Protein AF-A0A7G2N726-F1 (afdb_monomer_lite)

Foldseek 3Di:
DKWWFADQDPFATKTKDALVVDDPVLCVVLPVVNNVVDRIDIAGEGPVQDPPPDDDDHGDMDDFKDFPDQDPVRHTYIHGDPPPPVVVVVVVVVVVVVVVVVVVVVVVVVVVD

Radius of gyration: 20.78 Å; chains: 1; bounding box: 46×28×66 Å

Structure (mmCIF, N/CA/C/O backbone):
data_AF-A0A7G2N726-F1
#
_entry.id   AF-A0A7G2N726-F1
#
loop_
_atom_site.group_PDB
_atom_site.id
_atom_site.type_symbol
_atom_site.label_atom_id
_atom_site.label_alt_id
_atom_site.label_comp_id
_atom_site.label_asym_id
_atom_site.label_entity_id
_atom_site.label_seq_id
_atom_site.pdbx_PDB_ins_code
_atom_site.Cartn_x
_atom_site.Cartn_y
_atom_site.Cartn_z
_atom_site.occupancy
_atom_site.B_iso_or_equiv
_atom_site.auth_seq_id
_atom_site.auth_comp_id
_atom_site.auth_asym_id
_atom_site.auth_atom_id
_atom_site.pdbx_PDB_model_num
ATOM 1 N N . MET A 1 1 ? 1.239 8.953 -1.771 1.00 81.56 1 MET A N 1
ATOM 2 C CA . MET A 1 1 ? 0.523 8.460 -2.967 1.00 81.56 1 MET A CA 1
ATOM 3 C C . MET A 1 1 ? -0.567 7.511 -2.526 1.00 81.56 1 MET A C 1
ATOM 5 O O . MET A 1 1 ? -0.352 6.736 -1.597 1.00 81.56 1 MET A O 1
ATOM 9 N N . ILE A 1 2 ? -1.701 7.579 -3.201 1.00 81.44 2 ILE A N 1
ATOM 10 C CA . ILE A 1 2 ? -2.869 6.732 -3.067 1.00 81.44 2 ILE A CA 1
ATOM 11 C C . ILE A 1 2 ? -2.791 5.601 -4.098 1.00 81.44 2 ILE A C 1
ATOM 13 O O . ILE A 1 2 ? -2.584 5.812 -5.290 1.00 81.44 2 ILE A O 1
ATOM 17 N N . GLY A 1 3 ? -2.977 4.366 -3.647 1.00 85.38 3 GLY A N 1
ATOM 18 C CA . GLY A 1 3 ? -2.963 3.195 -4.512 1.00 85.38 3 GLY A CA 1
ATOM 19 C C . GLY A 1 3 ? -4.014 2.166 -4.125 1.00 85.38 3 GLY A C 1
ATOM 20 O O . GLY A 1 3 ? -4.446 2.092 -2.980 1.00 85.38 3 GLY A O 1
ATOM 21 N N . TYR A 1 4 ? -4.412 1.347 -5.093 1.00 89.50 4 TYR A N 1
ATOM 22 C CA . TYR A 1 4 ? -5.434 0.315 -4.932 1.00 89.50 4 TYR A CA 1
ATOM 23 C C . TYR A 1 4 ? -4.807 -1.072 -4.891 1.00 89.50 4 TYR A C 1
ATOM 25 O O . TYR A 1 4 ? -4.014 -1.424 -5.767 1.00 89.50 4 TYR A O 1
ATOM 33 N N . VAL A 1 5 ? -5.197 -1.900 -3.926 1.00 90.56 5 VAL A N 1
ATOM 34 C CA . VAL A 1 5 ? -4.713 -3.281 -3.829 1.00 90.56 5 VAL A CA 1
ATOM 35 C C . VAL A 1 5 ? -5.276 -4.119 -4.979 1.00 90.56 5 VAL A C 1
ATOM 37 O O . VAL A 1 5 ? -6.433 -4.539 -4.969 1.00 90.56 5 VAL A O 1
ATOM 40 N N . LYS A 1 6 ? -4.430 -4.414 -5.969 1.00 91.44 6 LYS A N 1
ATOM 41 C CA . LYS A 1 6 ? -4.772 -5.245 -7.131 1.00 91.44 6 LYS A CA 1
ATOM 42 C C . LYS A 1 6 ? -4.747 -6.728 -6.786 1.00 91.44 6 LYS A C 1
ATOM 44 O O . LYS A 1 6 ? -5.642 -7.482 -7.173 1.00 91.44 6 LYS A O 1
ATOM 49 N N . ASN A 1 7 ? -3.690 -7.164 -6.103 1.00 91.56 7 ASN A N 1
ATOM 50 C CA . ASN A 1 7 ? -3.502 -8.563 -5.740 1.00 91.56 7 ASN A CA 1
ATOM 51 C C . ASN A 1 7 ? -2.620 -8.708 -4.497 1.00 91.56 7 ASN A C 1
ATOM 53 O O . ASN A 1 7 ? -1.718 -7.907 -4.280 1.00 91.56 7 ASN A O 1
ATOM 57 N N . ILE A 1 8 ? -2.835 -9.769 -3.727 1.00 91.25 8 ILE A N 1
ATOM 58 C CA . ILE A 1 8 ? -2.043 -10.099 -2.540 1.00 91.25 8 ILE A CA 1
ATOM 59 C C . ILE A 1 8 ? -1.345 -11.429 -2.808 1.00 91.25 8 ILE A C 1
ATOM 61 O O . ILE A 1 8 ? -1.962 -12.386 -3.272 1.00 91.25 8 ILE A O 1
ATOM 65 N N . SER A 1 9 ? -0.041 -11.487 -2.557 1.00 89.88 9 SER A N 1
ATOM 66 C CA . SER A 1 9 ? 0.782 -12.661 -2.844 1.00 89.88 9 SER A CA 1
ATOM 67 C C . SER A 1 9 ? 1.748 -12.966 -1.702 1.00 89.88 9 SER A C 1
ATOM 69 O O . SER A 1 9 ? 1.989 -12.137 -0.829 1.00 89.88 9 SER A O 1
ATOM 71 N N . ARG A 1 10 ? 2.406 -14.129 -1.763 1.00 88.06 10 ARG A N 1
ATOM 72 C CA . ARG A 1 10 ? 3.498 -14.483 -0.837 1.00 88.06 10 ARG A CA 1
ATOM 73 C C . ARG A 1 10 ? 4.674 -13.497 -0.838 1.00 88.06 10 ARG A C 1
ATOM 75 O O . ARG A 1 10 ? 5.427 -13.471 0.122 1.00 88.06 10 ARG A O 1
ATOM 82 N N . PHE A 1 11 ? 4.844 -12.707 -1.898 1.00 86.00 11 PHE A N 1
ATOM 83 C CA . PHE A 1 11 ? 5.948 -11.749 -2.021 1.00 86.00 11 PHE A CA 1
ATOM 84 C C . PHE A 1 11 ? 5.600 -10.365 -1.466 1.00 86.00 11 PHE A C 1
ATOM 86 O O . PHE A 1 11 ? 6.495 -9.568 -1.190 1.00 86.00 11 PHE A O 1
ATOM 93 N N . GLY A 1 12 ? 4.308 -10.076 -1.323 1.00 88.81 12 GLY A N 1
ATOM 94 C CA . GLY A 1 12 ? 3.808 -8.773 -0.921 1.00 88.81 12 GLY A CA 1
ATOM 95 C C . GLY A 1 12 ? 2.464 -8.450 -1.560 1.00 88.81 12 GLY A C 1
ATOM 96 O O . GLY A 1 12 ? 1.807 -9.306 -2.170 1.00 88.81 12 GLY A O 1
ATOM 97 N N . VAL A 1 13 ? 2.096 -7.182 -1.442 1.00 90.12 13 VAL A N 1
ATOM 98 C CA . VAL A 1 13 ? 0.860 -6.599 -1.950 1.00 90.12 13 VAL A CA 1
ATOM 99 C C . VAL A 1 13 ? 1.161 -5.843 -3.242 1.00 90.12 13 VAL A C 1
ATOM 101 O O . VAL A 1 13 ? 1.989 -4.935 -3.274 1.00 90.12 13 VAL A O 1
ATOM 104 N N . PHE A 1 14 ? 0.500 -6.228 -4.329 1.00 91.62 14 PHE A N 1
ATOM 105 C CA . PHE A 1 14 ? 0.559 -5.511 -5.597 1.00 91.62 14 PHE A CA 1
ATOM 106 C C . PHE A 1 14 ? -0.450 -4.376 -5.585 1.00 91.62 14 PHE A C 1
ATOM 108 O O . PHE A 1 14 ? -1.652 -4.609 -5.431 1.00 91.62 14 PHE A O 1
ATOM 115 N N . ILE A 1 15 ? 0.042 -3.165 -5.800 1.00 90.12 15 ILE A N 1
ATOM 116 C CA . ILE A 1 15 ? -0.740 -1.943 -5.703 1.00 90.12 15 ILE A CA 1
ATOM 117 C C . ILE A 1 15 ? -0.737 -1.241 -7.052 1.00 90.12 15 ILE A C 1
ATOM 119 O O . ILE A 1 15 ? 0.308 -1.084 -7.678 1.00 90.12 15 ILE A O 1
ATOM 123 N N . THR A 1 16 ? -1.912 -0.827 -7.507 1.00 90.25 16 THR A N 1
ATOM 124 C CA . THR A 1 16 ? -2.076 0.003 -8.695 1.00 90.25 16 THR A CA 1
ATOM 125 C C . THR A 1 16 ? -2.147 1.470 -8.299 1.00 90.25 16 THR A C 1
ATOM 127 O O . THR A 1 16 ? -2.976 1.847 -7.477 1.00 90.25 16 THR A O 1
ATOM 130 N N . ILE A 1 17 ? -1.291 2.281 -8.906 1.00 89.44 17 ILE A N 1
ATOM 131 C CA . ILE A 1 17 ? -1.131 3.719 -8.674 1.00 89.44 17 ILE A CA 1
ATOM 132 C C . ILE A 1 17 ? -1.410 4.459 -9.980 1.00 89.44 17 ILE A C 1
ATOM 134 O O . ILE A 1 17 ? -1.075 3.963 -11.059 1.00 89.44 17 ILE A O 1
ATOM 138 N N . ALA A 1 18 ? -2.048 5.624 -9.889 1.00 84.69 18 ALA A N 1
ATOM 139 C CA . ALA A 1 18 ? -2.223 6.500 -11.041 1.00 84.69 18 ALA A CA 1
ATOM 140 C C . ALA A 1 18 ? -0.890 7.181 -11.373 1.00 84.69 18 ALA A C 1
ATOM 142 O O . ALA A 1 18 ? -0.165 7.597 -10.469 1.00 84.69 18 ALA A O 1
ATOM 143 N N . THR A 1 19 ? -0.563 7.310 -12.659 1.00 80.56 19 THR A N 1
ATOM 144 C CA . THR A 1 19 ? 0.672 7.991 -13.091 1.00 80.56 19 THR A CA 1
ATOM 145 C C . THR A 1 19 ? 0.715 9.456 -12.681 1.00 80.56 19 THR A C 1
ATOM 147 O O . THR A 1 19 ? 1.794 9.967 -12.407 1.00 80.56 19 THR A O 1
ATOM 150 N N . SER A 1 20 ? -0.449 10.099 -12.550 1.00 77.75 20 SER A N 1
ATOM 151 C CA . SER A 1 20 ? -0.594 11.475 -12.060 1.00 77.75 20 SER A CA 1
ATOM 152 C C . SER A 1 20 ? -0.112 11.689 -10.625 1.00 77.75 20 SER A C 1
ATOM 154 O O . SER A 1 20 ? 0.055 12.828 -10.209 1.00 77.75 20 SER A O 1
ATOM 156 N N . GLU A 1 21 ? 0.059 10.621 -9.844 1.00 73.50 21 GLU A N 1
ATOM 157 C CA . GLU A 1 21 ? 0.519 10.719 -8.457 1.00 73.50 21 GLU A CA 1
ATOM 158 C C . GLU A 1 21 ? 2.022 10.473 -8.288 1.00 73.50 21 GLU A C 1
ATOM 160 O O . GLU A 1 21 ? 2.544 10.589 -7.180 1.00 73.50 21 GLU A O 1
ATOM 165 N N . ILE A 1 22 ? 2.722 10.124 -9.367 1.00 79.00 22 ILE A N 1
ATOM 166 C CA . ILE A 1 22 ? 4.153 9.825 -9.349 1.00 79.00 22 ILE A CA 1
ATOM 167 C C . ILE A 1 22 ? 4.938 11.102 -9.661 1.00 79.00 22 ILE A C 1
ATOM 169 O O . ILE A 1 22 ? 4.525 11.904 -10.496 1.00 79.00 22 ILE A O 1
ATOM 173 N N . SER A 1 23 ? 6.072 11.290 -8.982 1.00 79.31 23 SER A N 1
ATOM 174 C CA . SER A 1 23 ? 6.939 12.454 -9.185 1.00 79.31 23 SER A CA 1
ATOM 175 C C . SER A 1 23 ? 7.570 12.462 -10.585 1.00 79.31 23 SER A C 1
ATOM 177 O O . SER A 1 23 ? 7.836 11.403 -11.152 1.00 79.31 23 SER A O 1
ATOM 179 N N . GLU A 1 24 ? 7.851 13.643 -11.145 1.00 75.62 24 GLU A N 1
ATOM 180 C CA . GLU A 1 24 ? 8.471 13.760 -12.477 1.00 75.62 24 GLU A CA 1
ATOM 181 C C . GLU A 1 24 ? 9.830 13.037 -12.567 1.00 75.62 24 GLU A C 1
ATOM 183 O O . GLU A 1 24 ? 10.111 12.387 -13.575 1.00 75.62 24 GLU A O 1
ATOM 188 N N . ASP A 1 25 ? 10.624 13.051 -11.491 1.00 77.75 25 ASP A N 1
ATOM 189 C CA . ASP A 1 25 ? 11.915 12.349 -11.402 1.00 77.75 25 ASP A CA 1
ATOM 190 C C . ASP A 1 25 ? 11.763 10.815 -11.455 1.00 77.75 25 ASP A C 1
ATOM 192 O O . ASP A 1 25 ? 12.523 10.103 -12.128 1.00 77.75 25 ASP A O 1
ATOM 196 N N . ASP A 1 26 ? 10.738 10.280 -10.788 1.00 77.62 26 ASP A N 1
ATOM 197 C CA . ASP A 1 26 ? 10.410 8.853 -10.829 1.00 77.62 26 ASP A CA 1
ATOM 198 C C . ASP A 1 26 ? 9.839 8.451 -12.204 1.00 77.62 26 ASP A C 1
ATOM 200 O O . ASP A 1 26 ? 10.123 7.363 -12.716 1.00 77.62 26 ASP A O 1
ATOM 204 N N . LEU A 1 27 ? 9.068 9.337 -12.847 1.00 75.19 27 LEU A N 1
ATOM 205 C CA . LEU A 1 27 ? 8.551 9.130 -14.205 1.00 75.19 27 LEU A CA 1
ATOM 206 C C . LEU A 1 27 ? 9.677 9.102 -15.248 1.00 75.19 27 LEU A C 1
ATOM 208 O O . LEU A 1 27 ? 9.666 8.247 -16.140 1.00 75.19 27 LEU A O 1
ATOM 212 N N . LEU A 1 28 ? 10.676 9.979 -15.111 1.00 75.69 28 LEU A N 1
ATOM 213 C CA . LEU A 1 28 ? 11.895 9.980 -15.926 1.00 75.69 28 LEU A CA 1
ATOM 214 C C . LEU A 1 28 ? 12.632 8.638 -15.826 1.00 75.69 28 LEU A C 1
ATOM 216 O O . LEU A 1 28 ? 13.034 8.075 -16.847 1.00 75.69 28 LEU A O 1
ATOM 220 N N . SER A 1 29 ? 12.725 8.083 -14.616 1.00 76.31 29 SER A N 1
ATOM 221 C CA . SER A 1 29 ? 13.365 6.787 -1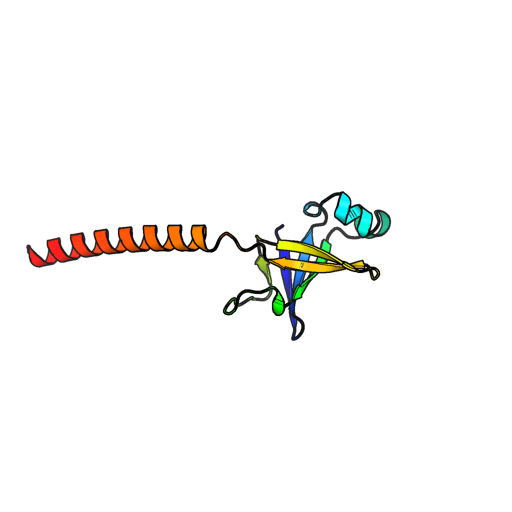4.348 1.00 76.31 29 SER A CA 1
ATOM 222 C C . SER A 1 29 ? 12.616 5.598 -14.975 1.00 76.31 29 SER A C 1
ATOM 224 O O . SER A 1 29 ? 13.228 4.605 -15.371 1.00 76.31 29 SER A O 1
ATOM 226 N N . LEU A 1 30 ? 11.290 5.692 -15.125 1.00 73.62 30 LEU A N 1
ATOM 227 C CA . LEU A 1 30 ? 10.463 4.703 -15.841 1.00 73.62 30 LEU A CA 1
ATOM 228 C C . LEU A 1 30 ? 10.540 4.864 -17.376 1.00 73.62 30 LEU A C 1
ATOM 230 O O . LEU A 1 30 ? 10.318 3.907 -18.137 1.00 73.62 30 LEU A O 1
ATOM 234 N N . GLY A 1 31 ? 10.924 6.063 -17.820 1.00 69.94 31 GLY A N 1
ATOM 235 C CA . GLY A 1 31 ? 11.013 6.504 -19.204 1.00 69.94 31 GLY A CA 1
ATOM 236 C C . GLY A 1 31 ? 9.673 7.031 -19.718 1.00 69.94 31 GLY A C 1
ATOM 237 O O . GLY A 1 31 ? 8.689 6.294 -19.748 1.00 69.94 31 GLY A O 1
ATOM 238 N N . HIS A 1 32 ? 9.653 8.277 -20.204 1.00 58.84 32 HIS A N 1
ATOM 239 C CA . HIS A 1 32 ? 8.446 8.990 -20.660 1.00 58.84 32 HIS A CA 1
ATOM 240 C C . HIS A 1 32 ? 7.528 8.168 -21.587 1.00 58.84 32 HIS A C 1
ATOM 242 O O . HIS A 1 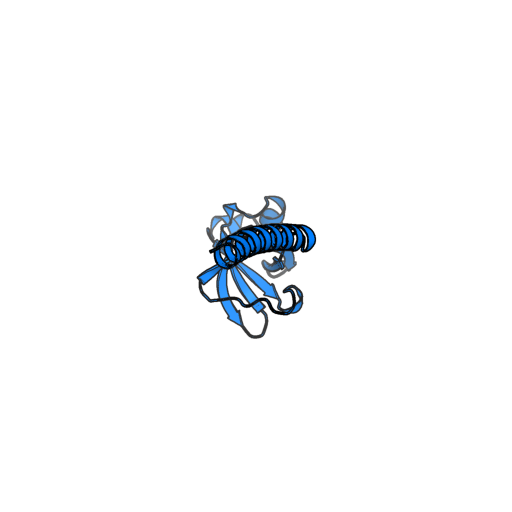32 ? 6.324 8.102 -21.366 1.00 58.84 32 HIS A O 1
ATOM 248 N N . LEU A 1 33 ? 8.097 7.439 -22.554 1.00 54.56 33 LEU A N 1
ATOM 249 C CA . LEU A 1 33 ? 7.357 6.580 -23.496 1.00 54.56 33 LEU A CA 1
ATOM 250 C C . LEU A 1 33 ? 6.617 5.395 -22.844 1.00 54.56 33 LEU A C 1
ATOM 252 O O . LEU A 1 33 ? 5.664 4.866 -23.417 1.00 54.56 33 LEU A O 1
ATOM 256 N N . TYR A 1 34 ? 7.083 4.926 -21.685 1.00 62.09 34 TYR A N 1
ATOM 257 C CA . TYR A 1 34 ? 6.442 3.847 -20.929 1.00 62.09 34 TYR A CA 1
ATOM 258 C C . TYR A 1 34 ? 5.232 4.369 -20.143 1.00 62.09 34 TYR A C 1
ATOM 260 O O . TYR A 1 34 ? 4.222 3.677 -20.029 1.00 62.09 34 TYR A O 1
ATOM 268 N N . VAL A 1 35 ? 5.335 5.607 -19.656 1.00 61.28 35 VAL A N 1
ATOM 269 C CA . VAL A 1 35 ? 4.326 6.286 -18.837 1.00 61.28 35 VAL A CA 1
ATOM 270 C C . VAL A 1 35 ? 3.187 6.829 -19.702 1.00 61.28 35 VAL A C 1
ATOM 272 O O . VAL A 1 35 ? 2.030 6.611 -19.365 1.00 61.28 35 VAL A O 1
ATOM 275 N N . GLU A 1 36 ? 3.479 7.438 -20.857 1.00 60.00 36 GLU A N 1
ATOM 276 C CA . GLU A 1 36 ? 2.452 7.974 -21.774 1.00 60.00 36 GLU A CA 1
ATOM 277 C C . GLU A 1 36 ? 1.463 6.912 -22.279 1.00 60.00 36 GLU A C 1
ATOM 279 O O . GLU A 1 36 ? 0.351 7.233 -22.689 1.00 60.00 36 GLU A O 1
ATOM 284 N N . LYS A 1 37 ? 1.848 5.630 -22.251 1.00 62.09 37 LYS A N 1
ATOM 285 C CA . LYS A 1 37 ? 0.980 4.514 -22.653 1.00 62.09 37 LYS A CA 1
ATOM 286 C C . LYS A 1 37 ? 0.160 3.914 -21.513 1.00 62.09 37 LYS A C 1
ATOM 288 O O . LYS A 1 37 ? -0.713 3.092 -21.789 1.00 62.09 37 LYS A O 1
ATOM 293 N N . GLN A 1 38 ? 0.454 4.238 -20.255 1.00 71.12 38 GLN A N 1
ATOM 294 C CA . GLN A 1 38 ? -0.190 3.615 -19.101 1.00 71.12 38 GLN A CA 1
ATOM 295 C C . GLN A 1 38 ? -0.697 4.676 -18.129 1.00 71.12 38 GLN A C 1
ATOM 297 O O . GLN A 1 38 ? 0.074 5.200 -17.344 1.00 71.12 38 GLN A O 1
ATOM 302 N N . ASP A 1 39 ? -2.013 4.890 -18.067 1.00 78.94 39 ASP A N 1
ATOM 303 C CA . ASP A 1 39 ? -2.637 5.738 -17.030 1.00 78.94 39 ASP A CA 1
ATOM 304 C C . ASP A 1 39 ? -2.440 5.189 -15.605 1.00 78.94 39 ASP A C 1
ATOM 306 O O . ASP A 1 39 ? -2.650 5.872 -14.599 1.00 78.94 39 ASP A O 1
ATOM 310 N N . ARG A 1 40 ? -2.089 3.902 -15.501 1.00 83.62 40 ARG A N 1
ATOM 311 C CA . ARG A 1 40 ? -1.978 3.168 -14.243 1.00 83.62 40 ARG A CA 1
ATOM 312 C C . ARG A 1 40 ? -0.752 2.277 -14.242 1.00 83.62 40 ARG A C 1
ATOM 314 O O . ARG A 1 40 ? -0.608 1.409 -15.101 1.00 83.62 40 ARG A O 1
ATOM 321 N N . LEU A 1 41 ? 0.061 2.416 -13.204 1.00 86.56 41 LEU A N 1
ATOM 322 C CA . LEU A 1 41 ? 1.234 1.588 -12.959 1.00 86.56 41 LEU A CA 1
ATOM 323 C C . LEU A 1 41 ? 0.975 0.628 -11.802 1.00 86.56 41 LEU A C 1
ATOM 325 O O . LEU A 1 41 ? 0.132 0.872 -10.944 1.00 86.56 41 LEU A O 1
ATOM 329 N N . THR A 1 42 ? 1.675 -0.506 -11.790 1.00 88.38 42 THR A N 1
ATOM 330 C CA . THR A 1 42 ? 1.598 -1.472 -10.686 1.00 88.38 42 THR A CA 1
ATOM 331 C C . THR A 1 42 ? 2.946 -1.553 -9.982 1.00 88.38 42 THR A C 1
ATOM 333 O O . THR A 1 42 ? 3.947 -1.882 -10.614 1.00 88.38 42 THR A O 1
ATOM 336 N N . GLY A 1 43 ? 2.954 -1.289 -8.678 1.00 89.75 43 GLY A N 1
ATOM 337 C CA . GLY A 1 43 ? 4.104 -1.476 -7.800 1.00 89.75 43 GLY A CA 1
ATOM 338 C C . GLY A 1 43 ? 3.905 -2.627 -6.818 1.00 89.75 43 GLY A C 1
ATOM 339 O O . GLY A 1 43 ? 2.791 -3.121 -6.623 1.00 89.75 43 GLY A O 1
ATOM 340 N N . LEU A 1 44 ? 5.001 -3.070 -6.209 1.00 91.00 44 LEU A N 1
ATOM 341 C CA . LEU A 1 44 ? 5.013 -4.109 -5.184 1.00 91.00 44 LEU A CA 1
ATOM 342 C C . LEU A 1 44 ? 5.382 -3.507 -3.828 1.00 91.00 44 LEU A C 1
ATOM 344 O O . LEU A 1 44 ? 6.500 -3.028 -3.652 1.00 91.00 44 LEU A O 1
ATOM 348 N N . LEU A 1 45 ? 4.476 -3.617 -2.861 1.00 89.50 45 LEU A N 1
ATOM 349 C CA . LEU A 1 45 ? 4.745 -3.384 -1.446 1.00 89.50 45 LEU A CA 1
ATOM 350 C C . LEU A 1 45 ? 5.141 -4.713 -0.796 1.00 89.50 45 LEU A C 1
ATOM 352 O O . LEU A 1 45 ? 4.335 -5.642 -0.725 1.00 89.50 45 LEU A O 1
ATOM 356 N N . ARG A 1 46 ? 6.394 -4.839 -0.354 1.00 88.81 46 ARG A N 1
ATOM 357 C CA . ARG A 1 46 ? 6.886 -6.076 0.271 1.00 88.81 46 ARG A CA 1
ATOM 358 C C . ARG A 1 46 ? 6.394 -6.220 1.702 1.00 88.81 46 ARG A C 1
ATOM 360 O O . ARG A 1 46 ? 6.330 -5.243 2.435 1.00 88.81 46 ARG A O 1
ATOM 367 N N . TRP A 1 47 ? 6.211 -7.467 2.135 1.00 85.62 47 TRP A N 1
ATOM 368 C CA . TRP A 1 47 ? 5.934 -7.786 3.540 1.00 85.62 47 TRP A CA 1
ATOM 369 C C . TRP A 1 47 ? 7.006 -7.265 4.507 1.00 85.62 47 TRP A C 1
ATOM 371 O O . TRP A 1 47 ? 6.678 -6.940 5.637 1.00 85.62 47 TRP A O 1
ATOM 381 N N . SER A 1 48 ? 8.266 -7.136 4.068 1.00 81.00 48 SER A N 1
ATOM 382 C CA . SER A 1 48 ? 9.349 -6.557 4.879 1.00 81.00 48 SER A CA 1
ATOM 383 C C . SER A 1 48 ? 9.173 -5.067 5.179 1.00 81.00 48 SER A C 1
ATOM 385 O O . SER A 1 48 ? 9.754 -4.575 6.136 1.00 81.00 48 SER A O 1
ATOM 387 N N . GLU A 1 49 ? 8.411 -4.350 4.351 1.00 76.75 49 GLU A N 1
ATOM 388 C CA . GLU A 1 49 ? 8.145 -2.911 4.498 1.00 76.75 49 GLU A CA 1
ATOM 389 C C . GLU A 1 49 ? 6.813 -2.641 5.208 1.00 76.75 49 GLU A C 1
ATOM 391 O O . GLU A 1 49 ? 6.434 -1.487 5.390 1.00 76.75 49 GLU A O 1
ATOM 396 N N . ILE A 1 50 ? 6.080 -3.697 5.562 1.00 81.12 50 ILE A N 1
ATOM 397 C CA . ILE A 1 50 ? 4.777 -3.615 6.210 1.00 81.12 50 ILE A CA 1
ATOM 398 C C . ILE A 1 50 ? 4.984 -3.798 7.721 1.00 81.12 50 ILE A C 1
ATOM 400 O O . ILE A 1 50 ? 5.552 -4.813 8.138 1.00 81.12 50 ILE A O 1
ATOM 404 N N . PRO A 1 51 ? 4.511 -2.860 8.561 1.00 74.00 51 PRO A N 1
ATOM 405 C CA . PRO A 1 51 ? 4.482 -3.033 10.007 1.00 74.00 51 PRO A CA 1
ATOM 406 C C . PRO A 1 51 ? 3.774 -4.331 10.418 1.00 74.00 51 PRO A C 1
ATOM 408 O O . PRO A 1 51 ? 2.708 -4.681 9.907 1.00 74.00 51 PRO A O 1
ATOM 411 N N . SER A 1 52 ? 4.354 -5.050 11.380 1.00 70.00 52 SER A N 1
ATOM 412 C CA . SER A 1 52 ? 3.784 -6.310 11.863 1.00 70.00 52 SER A CA 1
ATOM 413 C C . SER A 1 52 ? 2.354 -6.107 12.380 1.00 70.00 52 SER A C 1
ATOM 415 O O . SER A 1 52 ? 2.116 -5.287 13.267 1.00 70.00 52 SER A O 1
ATOM 417 N N . GLY A 1 53 ? 1.403 -6.866 11.830 1.00 68.88 53 GLY A N 1
ATOM 418 C CA . GLY A 1 53 ? -0.008 -6.837 12.229 1.00 68.88 53 GLY A CA 1
ATOM 419 C C . GLY A 1 53 ? -0.946 -6.065 11.296 1.00 68.88 53 GLY A C 1
ATOM 420 O O . GLY A 1 53 ? -2.160 -6.141 11.496 1.00 68.88 53 GLY A O 1
ATOM 421 N N . GLU A 1 54 ? -0.438 -5.384 10.265 1.00 73.69 54 GLU A N 1
ATOM 422 C CA . GLU A 1 54 ? -1.296 -4.816 9.220 1.00 73.69 54 GLU A CA 1
ATOM 423 C C . GLU A 1 54 ? -1.910 -5.909 8.337 1.00 73.69 54 GLU A C 1
ATOM 425 O O . GLU A 1 54 ? -1.248 -6.855 7.902 1.00 73.69 54 GLU A O 1
ATOM 430 N N . LYS A 1 55 ? -3.215 -5.781 8.087 1.00 79.25 55 LYS A N 1
ATOM 431 C CA . LYS A 1 55 ? -3.977 -6.655 7.196 1.00 79.25 55 LYS A CA 1
ATOM 432 C C . LYS A 1 55 ? -4.421 -5.837 5.999 1.00 79.25 55 LYS A C 1
ATOM 434 O O . LYS A 1 55 ? -4.955 -4.753 6.187 1.00 79.25 55 LYS A O 1
ATOM 439 N N . PHE A 1 56 ? -4.245 -6.404 4.814 1.00 83.50 56 PHE A N 1
ATOM 440 C CA . PHE A 1 56 ? -4.670 -5.799 3.559 1.00 83.50 56 PHE A CA 1
ATOM 441 C C . PHE A 1 56 ? -5.786 -6.619 2.936 1.00 83.50 56 PHE A C 1
ATOM 443 O O . PHE A 1 56 ? -5.774 -7.854 2.999 1.00 83.50 56 PHE A O 1
ATOM 450 N N . TYR A 1 57 ? -6.708 -5.936 2.274 1.00 83.56 57 TYR A N 1
ATOM 451 C CA . TYR A 1 57 ? -7.806 -6.546 1.542 1.00 83.56 57 TYR A CA 1
ATOM 452 C C . TYR A 1 57 ? -7.723 -6.201 0.058 1.00 83.56 57 TYR A C 1
ATOM 454 O O . TYR A 1 57 ? -7.214 -5.162 -0.357 1.00 83.56 57 TYR A O 1
ATOM 462 N N . LYS A 1 58 ? -8.217 -7.106 -0.788 1.00 84.50 58 LYS A N 1
ATOM 463 C CA . LYS A 1 58 ? -8.283 -6.850 -2.229 1.00 84.50 58 LYS A CA 1
ATOM 464 C C . LYS A 1 58 ? -9.235 -5.681 -2.498 1.00 84.50 58 LYS A C 1
ATOM 466 O O . LYS A 1 58 ? -10.317 -5.643 -1.921 1.00 84.50 58 LYS A O 1
ATOM 471 N N . ASN A 1 59 ? -8.852 -4.787 -3.410 1.00 83.94 59 ASN A N 1
ATOM 472 C CA . ASN A 1 59 ? -9.547 -3.534 -3.728 1.00 83.94 59 ASN A CA 1
ATOM 473 C C . ASN A 1 59 ? -9.584 -2.508 -2.581 1.00 83.94 59 ASN A C 1
ATOM 475 O O . ASN A 1 59 ? -10.346 -1.549 -2.656 1.00 83.94 59 ASN A O 1
ATOM 479 N N . GLU A 1 60 ? -8.775 -2.688 -1.537 1.00 85.00 60 GLU A N 1
ATOM 480 C CA . GLU A 1 60 ? -8.569 -1.659 -0.521 1.00 85.00 60 GLU A CA 1
ATOM 481 C C . GLU A 1 60 ? -7.751 -0.495 -1.090 1.00 85.00 60 GLU A C 1
ATOM 483 O O . GLU A 1 60 ? -6.858 -0.692 -1.923 1.00 85.00 60 GLU A O 1
ATOM 488 N N . THR A 1 61 ? -8.064 0.714 -0.632 1.00 83.06 61 THR A N 1
ATOM 489 C CA . THR A 1 61 ? -7.333 1.935 -0.971 1.00 83.06 61 THR A CA 1
ATOM 490 C C . THR A 1 61 ? -6.316 2.235 0.123 1.00 83.06 61 THR A C 1
ATOM 492 O O . THR A 1 61 ? -6.660 2.295 1.300 1.00 83.06 61 THR A O 1
ATOM 495 N N . LEU A 1 62 ? -5.064 2.451 -0.268 1.00 82.50 62 LEU A N 1
ATOM 496 C CA . LEU A 1 62 ? -3.954 2.789 0.617 1.00 82.50 62 LEU A CA 1
ATOM 497 C C . LEU A 1 62 ? -3.491 4.206 0.320 1.00 82.50 62 LEU A C 1
ATOM 499 O O . LEU A 1 62 ? -3.144 4.488 -0.819 1.00 82.50 62 LEU A O 1
ATOM 503 N N . HIS A 1 63 ? -3.459 5.077 1.327 1.00 77.06 63 HIS A N 1
ATOM 504 C CA . HIS A 1 63 ? -3.181 6.508 1.145 1.00 77.06 63 HIS A CA 1
ATOM 505 C C . HIS A 1 63 ? -1.705 6.898 1.354 1.00 77.06 63 HIS A C 1
ATOM 507 O O . HIS A 1 63 ? -1.260 7.944 0.877 1.00 77.06 63 HIS A O 1
ATOM 513 N N . ASN A 1 64 ? -0.924 6.030 2.003 1.00 79.75 64 ASN A N 1
ATOM 514 C CA . ASN A 1 64 ? 0.398 6.371 2.538 1.00 79.75 64 ASN A CA 1
ATOM 515 C C . ASN A 1 64 ? 1.515 5.604 1.841 1.00 79.75 64 ASN A C 1
ATOM 517 O O . ASN A 1 64 ? 2.324 4.934 2.475 1.00 79.75 64 ASN A O 1
ATOM 521 N N . LEU A 1 65 ? 1.550 5.657 0.513 1.00 81.25 65 LEU A N 1
ATOM 522 C CA . LEU A 1 65 ? 2.567 4.958 -0.270 1.00 81.25 65 LEU A CA 1
ATOM 523 C C . LEU A 1 65 ? 3.662 5.907 -0.748 1.00 81.25 65 LEU A C 1
ATOM 525 O O . LEU A 1 65 ? 3.385 7.041 -1.156 1.00 81.25 65 LEU A O 1
ATOM 529 N N . LYS A 1 66 ? 4.894 5.393 -0.759 1.00 84.88 66 LYS A N 1
ATOM 530 C CA . LYS A 1 66 ? 6.079 6.009 -1.361 1.00 84.88 66 LYS A CA 1
ATOM 531 C C . LYS A 1 66 ? 6.774 5.022 -2.298 1.00 84.88 66 LYS A C 1
ATOM 533 O O . LYS A 1 66 ? 6.778 3.820 -2.041 1.00 84.88 66 LYS A O 1
ATOM 538 N N . ILE A 1 67 ? 7.376 5.523 -3.374 1.00 84.19 67 ILE A N 1
ATOM 539 C CA . ILE A 1 67 ? 8.283 4.732 -4.209 1.00 84.19 67 ILE A CA 1
ATOM 540 C C . ILE A 1 67 ? 9.616 4.633 -3.470 1.00 84.19 67 ILE A C 1
ATOM 542 O O . ILE A 1 67 ? 10.239 5.641 -3.141 1.00 84.19 67 ILE A O 1
ATOM 546 N N . LYS A 1 68 ? 10.023 3.403 -3.160 1.00 83.25 68 LYS A N 1
ATOM 547 C CA . LYS A 1 68 ? 11.297 3.116 -2.499 1.00 83.25 68 LYS A CA 1
ATOM 548 C C . LYS A 1 68 ? 12.424 3.022 -3.516 1.00 83.25 68 LYS A C 1
ATOM 550 O O . LYS A 1 68 ? 13.507 3.550 -3.291 1.00 83.25 68 LYS A O 1
ATOM 555 N N . LEU A 1 69 ? 12.173 2.287 -4.596 1.00 84.00 69 LEU A N 1
ATOM 556 C CA . LEU A 1 69 ? 13.155 2.017 -5.633 1.00 84.00 69 LEU A CA 1
ATOM 557 C C . LEU A 1 69 ? 12.453 1.654 -6.938 1.00 84.00 69 LEU A C 1
ATOM 559 O O . LEU A 1 69 ? 11.512 0.858 -6.947 1.00 84.00 69 LEU A O 1
ATOM 563 N N . ILE A 1 70 ? 12.971 2.174 -8.043 1.00 83.31 70 ILE A N 1
ATOM 564 C CA . ILE A 1 70 ? 12.647 1.702 -9.387 1.00 83.31 70 ILE A CA 1
ATOM 565 C C . ILE A 1 70 ? 13.827 0.852 -9.846 1.00 83.31 70 ILE A C 1
ATOM 567 O O . ILE A 1 70 ? 14.967 1.311 -9.872 1.00 83.31 70 ILE A O 1
ATOM 571 N N . ARG A 1 71 ? 13.572 -0.422 -10.141 1.00 79.88 71 ARG A N 1
ATOM 572 C CA . ARG A 1 71 ? 14.598 -1.340 -10.643 1.00 79.88 71 ARG A CA 1
ATOM 573 C C . ARG A 1 71 ? 14.896 -1.073 -12.117 1.00 79.88 71 ARG A C 1
ATOM 575 O O . ARG A 1 71 ? 14.048 -0.569 -12.847 1.00 79.88 71 ARG A O 1
ATOM 582 N N . GLU A 1 72 ? 16.062 -1.528 -12.574 1.00 74.38 72 GLU A N 1
ATOM 583 C CA . GLU A 1 72 ? 16.472 -1.484 -13.989 1.00 74.38 72 GLU A CA 1
ATOM 584 C C . GLU A 1 72 ? 15.478 -2.197 -14.927 1.00 74.38 72 GLU A C 1
ATOM 586 O O . GLU A 1 72 ? 15.322 -1.818 -16.085 1.00 74.38 72 GLU A O 1
ATOM 591 N N . ASP A 1 73 ? 14.738 -3.188 -14.414 1.00 76.88 73 ASP A N 1
ATOM 592 C CA . ASP A 1 73 ? 13.663 -3.882 -15.134 1.00 76.88 73 ASP A CA 1
ATOM 593 C C . ASP A 1 73 ? 12.320 -3.122 -15.132 1.00 76.88 73 ASP A C 1
ATOM 595 O O . ASP A 1 73 ? 11.283 -3.693 -15.478 1.00 76.88 73 ASP A O 1
ATOM 599 N N . LYS A 1 74 ? 12.332 -1.838 -14.745 1.00 76.75 74 LYS A N 1
ATOM 600 C CA . LYS A 1 74 ? 11.176 -0.933 -14.627 1.00 76.75 74 LYS A CA 1
ATOM 601 C C . LYS A 1 74 ? 10.120 -1.381 -13.617 1.00 76.75 74 LYS A C 1
ATOM 603 O O . LYS A 1 74 ? 8.989 -0.891 -13.638 1.00 76.75 74 LYS A O 1
ATOM 608 N N . LYS A 1 75 ? 10.455 -2.309 -12.716 1.00 83.00 75 LYS A N 1
ATOM 609 C CA . LYS A 1 75 ? 9.564 -2.676 -11.612 1.00 83.00 75 LYS A CA 1
ATOM 610 C C . LYS A 1 75 ? 9.665 -1.660 -10.485 1.00 83.00 75 LYS A C 1
ATOM 612 O O . LYS A 1 75 ? 10.758 -1.272 -10.076 1.00 83.00 75 LYS A O 1
ATOM 617 N N . ILE A 1 76 ? 8.503 -1.289 -9.960 1.00 85.38 76 ILE A N 1
ATOM 618 C CA . ILE A 1 76 ? 8.359 -0.297 -8.897 1.00 85.38 76 ILE A CA 1
ATOM 619 C C . ILE A 1 76 ? 8.255 -1.023 -7.557 1.00 85.38 76 ILE A C 1
ATOM 621 O O . ILE A 1 76 ? 7.329 -1.810 -7.336 1.00 85.38 76 ILE A O 1
ATOM 625 N N . GLU A 1 77 ? 9.197 -0.762 -6.658 1.00 86.12 77 GLU A N 1
ATOM 626 C CA . GLU A 1 77 ? 9.102 -1.152 -5.254 1.00 86.12 77 GLU A CA 1
ATOM 627 C C . GLU A 1 77 ? 8.491 -0.012 -4.444 1.00 86.12 77 GLU A C 1
ATOM 629 O O . GLU A 1 77 ? 8.952 1.130 -4.495 1.00 86.12 77 GLU A O 1
ATOM 634 N N . LEU A 1 78 ? 7.453 -0.341 -3.682 1.00 87.12 78 LEU A N 1
ATOM 635 C CA . LEU A 1 78 ? 6.740 0.585 -2.818 1.00 87.12 78 LEU A CA 1
ATOM 636 C C . LEU A 1 78 ? 7.112 0.326 -1.360 1.00 87.12 78 LEU A C 1
ATOM 638 O O . LEU A 1 78 ? 7.326 -0.819 -0.955 1.00 87.12 78 LEU A O 1
ATOM 642 N N . SER A 1 79 ? 7.138 1.394 -0.576 1.00 84.50 79 SER A N 1
ATOM 643 C CA . SER A 1 79 ? 7.162 1.349 0.881 1.00 84.50 79 SER A CA 1
ATOM 644 C C . SER A 1 79 ? 5.944 2.075 1.437 1.00 84.50 79 SER A C 1
ATOM 646 O O . SER A 1 79 ? 5.424 3.016 0.825 1.00 84.50 79 SER A O 1
ATOM 648 N N . LEU A 1 80 ? 5.485 1.632 2.605 1.00 81.81 80 LEU A N 1
ATOM 649 C CA . LEU A 1 80 ? 4.500 2.384 3.361 1.00 81.81 80 LEU A CA 1
ATOM 650 C C . LEU A 1 80 ? 5.233 3.546 4.035 1.00 81.81 80 LEU A C 1
ATOM 652 O O . LEU A 1 80 ? 6.255 3.350 4.694 1.00 81.81 80 LEU A O 1
ATOM 656 N N . ILE A 1 81 ? 4.735 4.761 3.848 1.00 73.88 81 ILE A N 1
ATOM 657 C CA . ILE A 1 81 ? 5.069 5.860 4.741 1.00 73.88 81 ILE A CA 1
ATOM 658 C C . ILE A 1 81 ? 4.348 5.514 6.035 1.00 73.88 81 ILE A C 1
ATOM 660 O O . ILE A 1 81 ? 3.119 5.435 6.054 1.00 73.88 81 ILE A O 1
ATOM 664 N N . SER A 1 82 ? 5.098 5.253 7.102 1.00 62.53 82 SER A N 1
ATOM 665 C CA . SER A 1 82 ? 4.492 5.250 8.423 1.00 62.53 82 SER A CA 1
ATOM 666 C C . SER A 1 82 ? 3.942 6.655 8.645 1.00 62.53 82 SER A C 1
ATOM 668 O O . SER A 1 82 ? 4.723 7.587 8.821 1.00 62.53 82 SER A O 1
ATOM 670 N N . GLU A 1 83 ? 2.618 6.821 8.605 1.00 59.06 83 GLU A N 1
ATOM 671 C CA . GLU A 1 83 ? 1.996 7.884 9.397 1.00 59.06 83 GLU A CA 1
ATOM 672 C C . GLU A 1 83 ? 2.586 7.748 10.792 1.00 59.06 83 GLU A C 1
ATOM 674 O O . GLU A 1 83 ? 2.606 6.629 11.326 1.00 59.06 83 GLU A O 1
ATOM 679 N N . ASP A 1 84 ? 3.171 8.835 11.299 1.00 57.91 84 ASP A N 1
ATOM 680 C CA . ASP A 1 84 ? 3.943 8.815 12.528 1.00 57.91 84 ASP A CA 1
ATOM 681 C C . ASP A 1 84 ? 3.147 8.037 13.567 1.00 57.91 84 ASP A C 1
ATOM 683 O O . ASP A 1 84 ? 2.029 8.398 13.939 1.00 57.91 84 ASP A O 1
ATOM 687 N N . PHE A 1 85 ? 3.707 6.906 14.003 1.00 54.00 85 PHE A N 1
ATOM 688 C CA . PHE A 1 85 ? 3.101 6.078 15.038 1.00 54.00 85 PHE A CA 1
ATOM 689 C C . PHE A 1 85 ? 2.686 6.956 16.223 1.00 54.00 85 PHE A C 1
ATOM 691 O O . PHE A 1 85 ? 1.637 6.725 16.816 1.00 54.00 85 PHE A O 1
ATOM 698 N N . LEU A 1 86 ? 3.479 8.000 16.491 1.00 56.44 86 LEU A N 1
ATOM 699 C CA . LEU A 1 86 ? 3.205 9.053 17.454 1.00 56.44 86 LEU A CA 1
ATOM 700 C C . LEU A 1 86 ? 1.848 9.730 17.221 1.00 56.44 86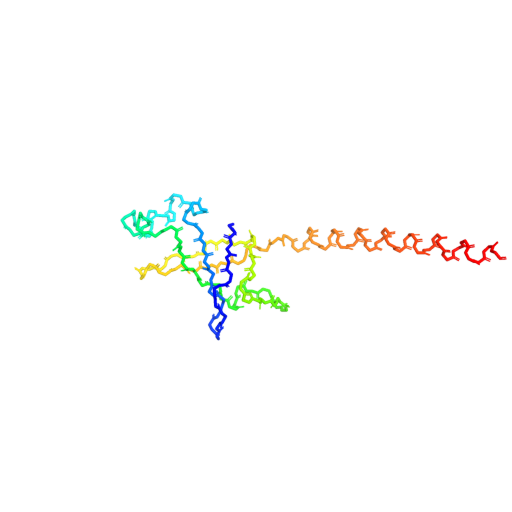 LEU A C 1
ATOM 702 O O . LEU A 1 86 ? 1.033 9.735 18.130 1.00 56.44 86 LEU A O 1
ATOM 706 N N . GLU A 1 87 ? 1.565 10.216 16.015 1.00 63.66 87 GLU A N 1
ATOM 707 C CA . GLU A 1 87 ? 0.345 10.961 15.686 1.00 63.66 87 GLU A CA 1
ATOM 708 C C . GLU A 1 87 ? -0.905 10.069 15.787 1.00 63.66 87 GLU A C 1
ATOM 710 O O . GLU A 1 87 ? -1.910 10.428 16.410 1.00 63.66 87 GLU A O 1
ATOM 715 N N . LYS A 1 88 ? -0.818 8.828 15.289 1.00 63.38 88 LYS A N 1
ATOM 716 C CA . LYS A 1 88 ? -1.894 7.833 15.435 1.00 63.38 88 LYS A CA 1
ATOM 717 C C . LYS A 1 88 ? -2.128 7.456 16.899 1.00 63.38 88 LYS A C 1
ATOM 719 O O . LYS A 1 88 ? -3.274 7.254 17.313 1.00 63.38 88 LYS A O 1
ATOM 724 N N . PHE A 1 89 ? -1.061 7.319 17.685 1.00 67.75 89 PHE A N 1
ATOM 725 C CA . PHE A 1 89 ? -1.161 6.958 19.097 1.00 67.75 89 PHE A CA 1
ATOM 726 C C . PHE A 1 89 ? -1.655 8.132 19.944 1.00 67.75 89 PHE A C 1
ATOM 728 O O . PHE A 1 89 ? -2.498 7.923 20.812 1.00 67.75 89 PHE A O 1
ATOM 735 N N . GLU A 1 90 ? -1.225 9.358 19.651 1.00 73.06 90 GLU A N 1
ATOM 736 C CA . GLU A 1 90 ? -1.713 10.591 20.270 1.00 73.06 90 GLU A CA 1
ATOM 737 C C . GLU A 1 90 ? -3.211 10.762 20.038 1.00 73.06 90 GLU A C 1
ATOM 739 O O . GLU A 1 90 ? -3.968 10.895 21.002 1.00 73.06 90 GLU A O 1
ATOM 744 N N . HIS A 1 91 ? -3.671 10.644 18.788 1.00 74.06 91 HIS A N 1
ATOM 745 C CA . HIS A 1 91 ? -5.095 10.723 18.473 1.00 74.06 91 HIS A CA 1
ATOM 746 C C . HIS A 1 91 ? -5.895 9.624 19.193 1.00 74.06 91 HIS A C 1
ATOM 748 O O . HIS A 1 91 ? -6.998 9.855 19.705 1.00 74.06 91 HIS A O 1
ATOM 754 N N . LYS A 1 92 ? -5.347 8.406 19.272 1.00 77.81 92 LYS A N 1
ATOM 755 C CA . LYS A 1 92 ? -5.991 7.278 19.957 1.00 77.81 92 LYS A CA 1
ATOM 756 C C . LYS A 1 92 ? -6.033 7.455 21.481 1.00 77.81 92 LYS A C 1
ATOM 758 O O . LYS A 1 92 ? -7.054 7.138 22.091 1.00 77.81 92 LYS A O 1
ATOM 763 N N . ILE A 1 93 ? -4.977 7.982 22.105 1.00 83.62 93 ILE A N 1
ATOM 764 C CA . ILE A 1 93 ? -4.965 8.327 23.535 1.00 83.62 93 ILE A CA 1
ATOM 765 C C . ILE A 1 93 ? -5.979 9.437 23.815 1.00 83.62 93 ILE A C 1
ATOM 767 O O . ILE A 1 93 ? -6.784 9.296 24.737 1.00 83.62 93 ILE A O 1
ATOM 771 N N . ALA A 1 94 ? -5.983 10.504 23.012 1.00 83.75 94 ALA A N 1
ATOM 772 C CA . ALA A 1 94 ? -6.875 11.646 23.195 1.00 83.75 94 ALA A CA 1
ATOM 773 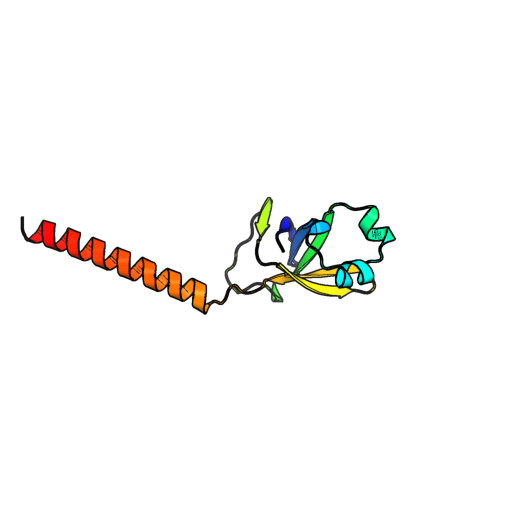C C . ALA A 1 94 ? -8.356 11.229 23.144 1.00 83.75 94 ALA A C 1
ATOM 775 O O . ALA A 1 94 ? -9.117 11.508 24.072 1.00 83.75 94 ALA A O 1
ATOM 776 N N . THR A 1 95 ? -8.743 10.465 22.119 1.00 87.38 95 THR A N 1
ATOM 777 C CA . THR A 1 95 ? -10.116 9.946 21.964 1.00 87.38 95 THR A CA 1
ATOM 778 C C . THR A 1 95 ? -10.513 8.955 23.061 1.00 87.38 95 THR A C 1
ATOM 780 O O . THR A 1 95 ? -11.645 8.983 23.553 1.00 87.38 95 THR A O 1
ATOM 783 N N . THR A 1 96 ? -9.588 8.097 23.502 1.00 89.75 96 THR A N 1
ATOM 784 C CA . THR A 1 96 ? -9.843 7.167 24.616 1.00 89.75 96 THR A CA 1
ATOM 785 C C . THR A 1 96 ? -10.080 7.924 25.922 1.00 89.75 96 THR A C 1
ATOM 787 O O . THR A 1 96 ? -11.008 7.603 26.667 1.00 89.75 96 THR A O 1
ATOM 790 N N . LEU A 1 97 ? -9.285 8.961 26.190 1.00 90.81 97 LEU A N 1
ATOM 791 C CA . LEU A 1 97 ? -9.416 9.799 27.380 1.00 90.81 97 LEU A CA 1
ATOM 792 C C . LEU A 1 97 ? -10.745 10.562 27.399 1.00 90.81 97 LEU A C 1
ATOM 794 O O . LEU A 1 97 ? -11.403 10.627 28.438 1.00 90.81 97 LEU A O 1
ATOM 798 N N . GLU A 1 98 ? -11.170 11.106 26.261 1.00 90.88 98 GLU A N 1
ATOM 799 C CA . GLU A 1 98 ? -12.473 11.762 26.135 1.00 90.88 98 GLU A CA 1
ATOM 800 C C . GLU A 1 98 ? -13.625 10.780 26.391 1.00 90.88 98 GLU A C 1
ATOM 802 O O . GLU A 1 98 ? -14.524 11.054 27.191 1.00 90.88 98 GLU A O 1
ATOM 807 N N . THR A 1 99 ? -13.548 9.585 25.803 1.00 91.12 99 THR A N 1
ATOM 808 C CA . THR A 1 99 ? -14.550 8.528 25.993 1.00 91.12 99 THR A CA 1
ATOM 809 C C . THR A 1 99 ? -14.655 8.109 27.462 1.00 91.12 99 THR A C 1
ATOM 811 O O . THR A 1 99 ? -15.759 7.992 28.000 1.00 91.12 99 THR A O 1
ATOM 814 N N . LEU A 1 100 ? -13.518 7.936 28.145 1.00 92.94 100 LEU A N 1
ATOM 815 C CA . LEU A 1 100 ? -13.479 7.606 29.571 1.00 92.94 100 LEU A CA 1
ATOM 816 C C . LEU A 1 100 ? -14.112 8.701 30.434 1.00 92.94 100 LEU A C 1
ATOM 818 O O . LEU A 1 100 ? -14.890 8.382 31.332 1.00 92.94 100 LEU A O 1
ATOM 822 N N . LYS A 1 101 ? -13.854 9.982 30.137 1.00 92.31 101 LYS A N 1
ATOM 823 C CA . LYS A 1 101 ? -14.496 11.105 30.840 1.00 92.31 101 LYS A CA 1
ATOM 824 C C . LYS A 1 101 ? -16.013 11.079 30.675 1.00 92.31 101 LYS A C 1
ATOM 826 O O .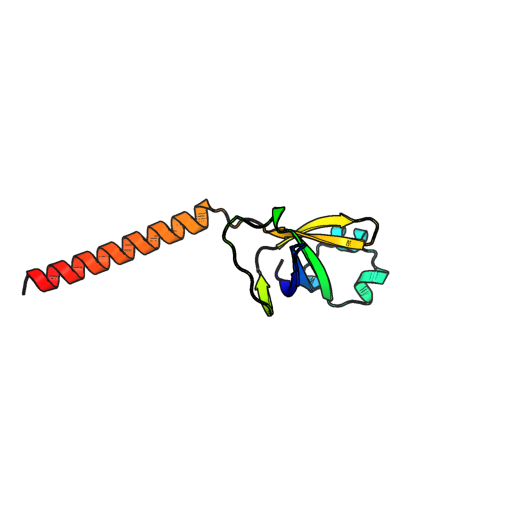 LYS A 1 101 ? -16.740 11.221 31.656 1.00 92.31 101 LYS A O 1
ATOM 831 N N . VAL A 1 102 ? -16.504 10.853 29.456 1.00 94.06 102 VAL A N 1
ATOM 832 C CA . VAL A 1 102 ? -17.948 10.763 29.188 1.00 94.06 102 VAL A CA 1
ATOM 833 C C . VAL A 1 102 ? -18.579 9.597 29.951 1.00 94.06 102 VAL A C 1
ATOM 835 O O . VAL A 1 102 ? -19.640 9.762 30.557 1.00 94.06 102 VAL A O 1
ATOM 838 N N . LEU A 1 103 ? -17.934 8.429 29.955 1.00 91.44 103 LEU A N 1
ATOM 839 C CA . LEU A 1 103 ? -18.409 7.258 30.695 1.00 91.44 103 LEU A CA 1
ATOM 840 C C . LEU A 1 103 ? -18.403 7.491 32.207 1.00 91.44 103 LEU A C 1
ATOM 842 O O . LEU A 1 103 ? -19.369 7.133 32.876 1.00 91.44 103 LEU A O 1
ATOM 846 N N . GLN A 1 104 ? -17.368 8.139 32.741 1.00 90.69 104 GLN A N 1
ATOM 847 C CA . GLN A 1 104 ? -17.297 8.501 34.154 1.00 90.69 104 GLN A CA 1
ATOM 848 C C . GLN A 1 104 ? -18.444 9.437 34.550 1.00 90.69 104 GLN A C 1
ATOM 850 O O . GLN A 1 104 ? -19.121 9.179 35.541 1.00 90.69 104 GLN A O 1
ATOM 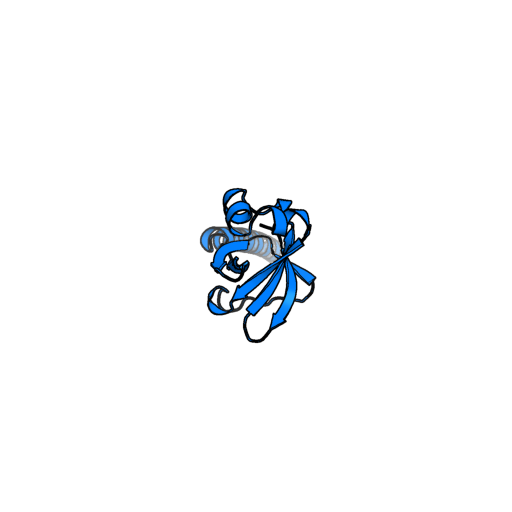855 N N . ILE A 1 105 ? -18.719 10.475 33.751 1.00 90.69 105 ILE A N 1
ATOM 856 C CA . ILE A 1 105 ? -19.840 11.400 33.987 1.00 90.69 105 ILE A CA 1
ATOM 857 C C . ILE A 1 105 ? -21.178 10.653 33.950 1.00 90.69 105 ILE A C 1
ATOM 859 O O . ILE A 1 105 ? -22.037 10.880 34.801 1.00 90.69 105 ILE A O 1
ATOM 863 N N . LYS A 1 106 ? -21.373 9.752 32.979 1.00 89.50 106 LYS A N 1
ATOM 864 C CA . LYS A 1 106 ? -22.595 8.939 32.888 1.00 89.50 106 LYS A CA 1
ATOM 865 C C . LYS A 1 106 ? -22.755 8.013 34.095 1.00 89.50 106 LYS A C 1
ATOM 867 O O . LYS A 1 106 ? -23.842 7.957 34.657 1.00 89.50 106 LYS A O 1
ATOM 872 N N . ASN A 1 107 ? -21.690 7.341 34.524 1.00 89.25 107 ASN A N 1
ATOM 873 C CA . ASN A 1 107 ? -21.721 6.464 35.695 1.00 89.25 107 ASN A CA 1
ATOM 874 C C . ASN A 1 107 ? -21.982 7.234 36.993 1.00 89.25 107 ASN A C 1
ATOM 876 O O . ASN A 1 107 ? -22.699 6.735 37.855 1.00 89.25 107 ASN A O 1
ATOM 880 N N . GLN A 1 108 ? -21.443 8.448 37.123 1.00 86.56 108 GLN A N 1
ATOM 881 C CA . GLN A 1 108 ? -21.717 9.315 38.267 1.00 86.56 108 GLN A CA 1
ATOM 882 C C . GLN A 1 108 ? -23.204 9.692 38.322 1.00 86.56 108 GLN A C 1
ATOM 884 O O . GLN A 1 108 ? -23.845 9.484 39.343 1.00 86.56 108 GLN A O 1
ATOM 889 N N . LYS A 1 109 ? -23.791 10.107 37.190 1.00 85.75 109 LYS A N 1
ATOM 890 C CA . LYS A 1 109 ? -25.233 10.398 37.096 1.00 85.75 109 LYS A CA 1
ATOM 891 C C . LYS A 1 109 ? -26.127 9.212 37.464 1.00 85.75 109 LYS A C 1
ATOM 893 O O . LYS A 1 109 ? -27.209 9.428 37.983 1.00 85.75 109 LYS A O 1
ATOM 898 N N . VAL A 1 110 ? -25.702 7.983 37.165 1.00 82.88 110 VAL A N 1
ATOM 899 C CA . VAL A 1 110 ? -26.440 6.765 37.544 1.00 82.88 110 VAL A CA 1
ATOM 900 C C . VAL A 1 110 ? -26.305 6.458 39.037 1.00 82.88 110 VAL A C 1
ATOM 902 O O . VAL A 1 110 ? -27.241 5.935 39.619 1.00 82.88 110 VAL A O 1
ATOM 905 N N . ARG A 1 111 ? -25.159 6.763 39.658 1.00 76.25 111 ARG A N 1
ATOM 906 C CA . ARG A 1 111 ? -24.951 6.587 41.106 1.00 76.25 111 ARG A CA 1
ATOM 907 C C . ARG A 1 111 ? -25.676 7.622 41.961 1.00 76.25 111 ARG A C 1
ATOM 909 O O . ARG A 1 111 ? -25.981 7.322 43.107 1.00 76.25 111 ARG A O 1
ATOM 916 N N . ASP A 1 112 ? -25.883 8.816 41.418 1.00 74.62 112 ASP A N 1
ATOM 917 C CA . ASP A 1 112 ? -26.560 9.922 42.101 1.00 74.62 112 ASP A CA 1
ATOM 918 C C . ASP A 1 112 ? -28.104 9.866 41.944 1.00 74.62 112 ASP A C 1
ATOM 920 O O . ASP A 1 112 ? -28.795 10.767 42.421 1.00 74.62 112 ASP A O 1
ATOM 924 N N . LEU A 1 113 ? -28.634 8.829 41.271 1.00 62.53 113 LEU A N 1
ATOM 925 C CA . LEU A 1 113 ? -30.060 8.467 41.171 1.00 62.53 113 LEU A CA 1
ATOM 926 C C . LEU A 1 113 ? -30.430 7.416 42.225 1.00 62.53 113 LEU A C 1
ATOM 928 O O . LEU A 1 113 ? -31.557 7.518 42.758 1.00 62.53 113 LEU A O 1
#

pLDDT: mean 80.18, std 9.8, range [54.0, 94.06]

Sequence (113 aa):
MIGYVKNISRFGVFITIATSEISEDDLLSLGHLYVEKQDRLTGLLRWSEIPSGEKFYKNETLHNLKIKLIREDKKIELSLISEDFLEKFEHKIATTLETLKVLQIKNQKVRDL

Secondary structure (DSSP, 8-state):
--EEEEEEETTEEEEEEEGGGS-HHHHHHH-HHHHTT-SEEEEEEEGGGSPTT----TT-EE--EEEEEE-TTSPEEEEE----HHHHHHHHHHHHHHHHHHHHHHHHHHHT-